Protein AF-A0A2D7U001-F1 (afdb_monomer_lite)

Foldseek 3Di:
DPQLAQVSCVVVVHDGCDDVVVVVVVVVVVVVVVVVVVVVVVVVVVVVVVVVVVVVVVVVVVVVVVVPD

Radius of gyration: 25.93 Å; chains: 1; bounding box: 45×14×75 Å

pLDDT: mean 82.69, std 13.27, range [49.16, 96.31]

Secondary structure (DSSP, 8-state):
----SHHHHHHHTPPPSSTHHHHHHHHHHHHHHHHHHHHHHHHHHHHHHHHHHHHHHHHHHHHHHTT--

Sequence (69 aa):
DRLEGLKENVIVGRLIPAGTGSVINKMRRVATERDTLIAANRKAEAATRALQDETDSFASEDAEAASEA

Structure (mmCIF, N/CA/C/O backbone):
data_AF-A0A2D7U001-F1
#
_entry.id   AF-A0A2D7U001-F1
#
loop_
_atom_site.group_PDB
_atom_site.id
_atom_site.type_symbol
_atom_site.label_atom_id
_atom_site.label_alt_id
_atom_site.label_comp_id
_atom_site.label_asym_id
_atom_site.label_entity_id
_atom_site.label_seq_id
_atom_site.pdbx_PDB_ins_code
_atom_site.Cartn_x
_atom_site.Cartn_y
_atom_site.Cartn_z
_atom_site.occupancy
_atom_site.B_iso_or_equiv
_atom_site.auth_seq_id
_atom_site.auth_comp_id
_atom_site.auth_asym_id
_atom_site.auth_atom_id
_atom_site.pdbx_PDB_model_num
ATOM 1 N N . ASP A 1 1 ? -6.827 -0.118 -21.995 1.00 77.12 1 ASP A N 1
ATOM 2 C CA . ASP A 1 1 ? -5.756 -1.117 -21.868 1.00 77.12 1 ASP A CA 1
ATOM 3 C C . ASP A 1 1 ? -5.209 -1.094 -20.447 1.00 77.12 1 ASP A C 1
ATOM 5 O O . ASP A 1 1 ? -5.182 -0.014 -19.860 1.00 77.12 1 ASP A O 1
ATOM 9 N N . ARG A 1 2 ? -4.849 -2.245 -19.870 1.00 79.19 2 ARG A N 1
ATOM 10 C CA . ARG A 1 2 ? -4.364 -2.343 -18.478 1.00 79.19 2 ARG A CA 1
ATOM 11 C C . ARG A 1 2 ? -2.914 -1.868 -18.312 1.00 79.19 2 ARG A C 1
ATOM 13 O O . ARG A 1 2 ? -2.489 -1.680 -17.177 1.00 79.19 2 ARG A O 1
ATOM 20 N N . LEU A 1 3 ? -2.215 -1.576 -19.419 1.00 81.00 3 LEU A N 1
ATOM 21 C CA . LEU A 1 3 ? -0.877 -0.962 -19.451 1.00 81.00 3 LEU A CA 1
ATOM 22 C C . LEU A 1 3 ? 0.104 -1.712 -18.543 1.00 81.00 3 LEU A C 1
ATOM 24 O O . LEU A 1 3 ? 0.781 -1.137 -17.691 1.00 81.00 3 LEU A O 1
ATOM 28 N N . GLU A 1 4 ? 0.132 -3.029 -18.705 1.00 82.50 4 GLU A N 1
ATOM 29 C CA . GLU A 1 4 ? 0.967 -3.933 -17.915 1.00 82.50 4 GLU A CA 1
ATOM 30 C C . GLU A 1 4 ? 2.361 -4.082 -18.551 1.00 82.50 4 GLU A C 1
ATOM 32 O O . GLU A 1 4 ? 3.324 -4.459 -17.880 1.00 82.50 4 GLU A O 1
ATOM 37 N N . GLY A 1 5 ? 2.500 -3.731 -19.836 1.00 87.06 5 GLY A N 1
ATOM 38 C CA . GLY A 1 5 ? 3.737 -3.856 -20.592 1.00 87.06 5 GLY A CA 1
ATOM 39 C C . GLY A 1 5 ? 4.719 -2.696 -20.406 1.00 87.06 5 GLY A C 1
ATOM 40 O O . GLY A 1 5 ? 4.359 -1.554 -20.114 1.00 87.06 5 GLY A O 1
ATOM 41 N N . LEU A 1 6 ? 6.004 -2.972 -20.658 1.00 90.62 6 LEU A N 1
ATOM 42 C CA . LEU A 1 6 ? 7.053 -1.946 -20.688 1.00 90.62 6 LEU A CA 1
ATOM 43 C C . LEU A 1 6 ? 6.753 -0.885 -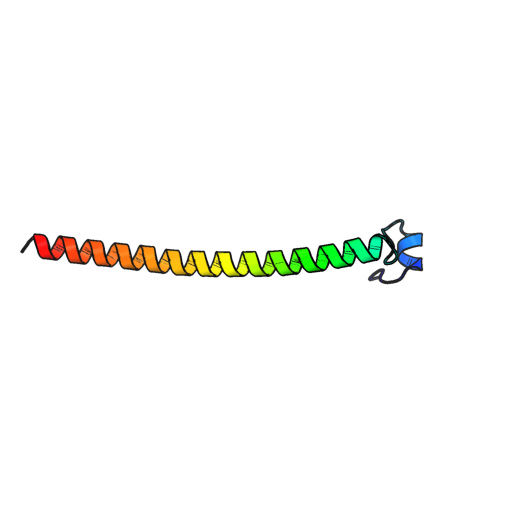21.757 1.00 90.62 6 LEU A C 1
ATOM 45 O O . LEU A 1 6 ? 6.715 0.306 -21.465 1.00 90.62 6 LEU A O 1
ATOM 49 N N . LYS A 1 7 ? 6.515 -1.334 -22.994 1.00 92.38 7 LYS A N 1
ATOM 50 C CA . LYS A 1 7 ? 6.349 -0.470 -24.168 1.00 92.38 7 LYS A CA 1
ATOM 51 C C . LYS A 1 7 ? 5.179 0.494 -24.005 1.00 92.38 7 LYS A C 1
ATOM 53 O O . LYS A 1 7 ? 5.305 1.678 -24.286 1.00 92.38 7 LYS A O 1
ATOM 58 N N . GLU A 1 8 ? 4.060 -0.021 -23.516 1.00 92.06 8 GLU A N 1
ATOM 59 C CA . GLU A 1 8 ? 2.827 0.739 -23.354 1.00 92.06 8 GLU A CA 1
ATOM 60 C C . GLU A 1 8 ? 3.000 1.845 -22.304 1.00 92.06 8 GLU A C 1
ATOM 62 O O . GLU A 1 8 ? 2.602 2.984 -22.530 1.00 92.06 8 GLU A O 1
ATOM 67 N N . ASN A 1 9 ? 3.683 1.545 -21.193 1.00 90.12 9 ASN A N 1
ATOM 68 C CA . ASN A 1 9 ? 3.989 2.540 -20.167 1.00 90.12 9 ASN A CA 1
ATOM 69 C C . ASN A 1 9 ? 4.980 3.607 -20.650 1.00 90.12 9 ASN A C 1
ATOM 71 O O . ASN A 1 9 ? 4.800 4.779 -20.317 1.00 90.12 9 ASN A O 1
ATOM 75 N N . VAL A 1 10 ? 5.970 3.231 -21.473 1.00 93.56 10 VAL A N 1
ATOM 76 C CA . VAL A 1 10 ? 6.910 4.188 -22.089 1.00 93.56 10 VAL A CA 1
ATOM 77 C C . VAL A 1 10 ? 6.174 5.164 -23.003 1.00 93.56 10 VAL A C 1
ATOM 79 O O . VAL A 1 10 ? 6.401 6.365 -22.910 1.00 93.56 10 VAL A O 1
ATOM 82 N N . ILE A 1 11 ? 5.269 4.668 -23.851 1.00 92.38 11 ILE A N 1
ATOM 83 C CA . ILE A 1 11 ? 4.521 5.505 -24.804 1.00 92.38 11 ILE A CA 1
ATOM 84 C C . ILE A 1 11 ? 3.667 6.552 -24.074 1.00 92.38 11 ILE A C 1
ATOM 86 O O . ILE A 1 11 ? 3.527 7.676 -24.544 1.00 92.38 11 ILE A O 1
ATOM 90 N N . VAL A 1 12 ? 3.114 6.194 -22.915 1.00 91.00 12 VAL A N 1
ATOM 91 C CA . VAL A 1 12 ? 2.187 7.044 -22.152 1.00 91.00 12 VAL A CA 1
ATOM 92 C C . VAL A 1 12 ? 2.909 7.878 -21.074 1.00 91.00 12 VAL A C 1
ATOM 94 O O . VAL A 1 12 ? 2.275 8.664 -20.374 1.00 91.00 12 VAL A O 1
ATOM 97 N N . GLY A 1 13 ? 4.232 7.736 -20.925 1.00 90.19 13 GLY A N 1
ATOM 98 C CA . GLY A 1 13 ? 5.037 8.516 -19.975 1.00 90.19 13 GLY A CA 1
ATOM 99 C C . GLY A 1 13 ? 4.826 8.144 -18.503 1.00 90.19 13 GLY A C 1
ATOM 100 O O . GLY A 1 13 ? 5.075 8.957 -17.614 1.00 90.19 13 GLY A O 1
ATOM 101 N N . ARG A 1 14 ? 4.347 6.927 -18.222 1.00 90.00 14 ARG A N 1
ATOM 102 C CA . ARG A 1 14 ? 4.186 6.417 -16.852 1.00 90.00 14 ARG A CA 1
ATOM 103 C C . ARG A 1 14 ? 5.413 5.629 -16.422 1.00 90.00 14 ARG A C 1
ATOM 105 O O . ARG A 1 14 ? 6.219 5.190 -17.239 1.00 90.00 14 ARG A O 1
ATOM 112 N N . LEU A 1 15 ? 5.536 5.417 -15.113 1.00 90.12 15 LEU A N 1
ATOM 113 C CA . LEU A 1 15 ? 6.626 4.625 -14.560 1.00 90.12 15 LEU A CA 1
ATOM 114 C C . LEU A 1 15 ? 6.563 3.186 -15.088 1.00 90.12 15 LEU A C 1
ATOM 116 O O . LEU A 1 15 ? 5.588 2.469 -14.872 1.00 90.12 15 LEU A O 1
ATOM 120 N N . ILE A 1 16 ? 7.629 2.772 -15.764 1.00 91.19 16 ILE A N 1
ATOM 121 C CA . ILE A 1 16 ? 7.765 1.435 -16.339 1.00 91.19 16 ILE A CA 1
ATOM 122 C C . ILE A 1 16 ? 7.921 0.358 -15.255 1.00 91.19 16 ILE A C 1
ATOM 124 O O . ILE A 1 16 ? 8.528 0.621 -14.219 1.00 91.19 16 ILE A O 1
ATOM 128 N N . PRO A 1 17 ? 7.468 -0.887 -15.480 1.00 88.94 17 PRO A N 1
ATOM 129 C CA . PRO A 1 17 ? 7.573 -1.979 -14.509 1.00 88.94 17 PRO A CA 1
ATOM 130 C C . PRO A 1 17 ? 8.983 -2.602 -14.429 1.00 88.94 17 PRO A C 1
ATOM 132 O O . PRO A 1 17 ? 9.116 -3.802 -14.199 1.00 88.94 17 PRO A O 1
ATOM 135 N N . ALA A 1 18 ? 10.042 -1.805 -14.595 1.00 90.62 18 ALA A N 1
ATOM 136 C CA . ALA A 1 18 ? 11.441 -2.236 -14.555 1.00 90.62 18 ALA A CA 1
ATOM 137 C C . ALA A 1 18 ? 12.272 -1.351 -13.607 1.00 90.62 18 ALA A C 1
ATOM 139 O O . ALA A 1 18 ? 11.933 -0.188 -13.372 1.00 90.62 18 ALA A O 1
ATOM 140 N N . GLY A 1 19 ? 13.362 -1.898 -13.056 1.00 91.81 19 GLY A N 1
ATOM 141 C CA . GLY A 1 19 ? 14.272 -1.176 -12.157 1.00 91.81 19 GLY A CA 1
ATOM 142 C C . GLY A 1 19 ? 13.539 -0.561 -10.959 1.00 91.81 19 GLY A C 1
ATOM 143 O O . GLY A 1 19 ? 12.869 -1.267 -10.201 1.00 91.81 19 GLY A O 1
ATOM 144 N N . THR A 1 20 ? 13.618 0.766 -10.817 1.00 91.69 20 THR A N 1
ATOM 145 C CA . THR A 1 20 ? 12.934 1.530 -9.760 1.00 91.69 20 THR A CA 1
ATOM 146 C C . THR A 1 20 ? 11.421 1.317 -9.771 1.00 91.69 20 THR A C 1
ATOM 148 O O . THR A 1 20 ? 10.814 1.197 -8.709 1.00 91.69 20 THR A O 1
ATOM 151 N N . GLY A 1 21 ? 10.793 1.191 -10.943 1.00 91.31 21 GLY A N 1
ATOM 152 C CA . GLY A 1 21 ? 9.350 0.968 -11.018 1.00 91.31 21 GLY A CA 1
ATOM 153 C C . GLY A 1 21 ? 8.913 -0.387 -10.469 1.00 91.31 21 GLY A C 1
ATOM 154 O O . GLY A 1 21 ? 7.890 -0.473 -9.790 1.00 91.31 21 GLY A O 1
ATOM 155 N N . SER A 1 22 ? 9.727 -1.434 -10.634 1.00 91.31 22 SER A N 1
ATOM 156 C CA . SER A 1 22 ? 9.475 -2.726 -9.985 1.00 91.31 22 SER A CA 1
ATOM 157 C C . SER A 1 22 ? 9.609 -2.631 -8.461 1.00 91.31 22 SER A C 1
ATOM 159 O O . SER A 1 22 ? 8.832 -3.256 -7.741 1.00 91.31 22 SER A O 1
ATOM 161 N N . VAL A 1 23 ? 10.573 -1.852 -7.957 1.00 95.12 23 VAL A N 1
ATOM 162 C CA . VAL A 1 23 ? 10.771 -1.634 -6.512 1.00 95.12 23 VAL A CA 1
ATOM 163 C C . VAL A 1 23 ? 9.585 -0.885 -5.910 1.00 95.12 23 VAL A C 1
ATOM 165 O O . VAL A 1 23 ? 9.017 -1.342 -4.920 1.00 95.12 23 VAL A O 1
ATOM 168 N N . ILE A 1 24 ? 9.146 0.201 -6.546 1.00 94.56 24 ILE A N 1
ATOM 169 C CA . ILE A 1 24 ? 7.968 0.964 -6.117 1.00 94.56 24 ILE A CA 1
ATOM 170 C C . ILE A 1 24 ? 6.711 0.090 -6.138 1.00 94.56 24 ILE A C 1
ATOM 172 O O . ILE A 1 24 ? 5.924 0.129 -5.195 1.00 94.56 24 ILE A O 1
ATOM 176 N N . ASN A 1 25 ? 6.534 -0.752 -7.159 1.00 92.19 25 ASN A N 1
ATOM 177 C CA . ASN A 1 25 ? 5.397 -1.671 -7.215 1.00 92.19 25 ASN A CA 1
ATOM 178 C C . ASN A 1 25 ? 5.424 -2.700 -6.073 1.00 92.19 25 ASN A C 1
ATOM 180 O O . ASN A 1 25 ? 4.390 -2.952 -5.454 1.00 92.19 25 ASN A O 1
ATOM 184 N N . LYS A 1 26 ? 6.599 -3.257 -5.746 1.00 93.50 26 LYS A N 1
ATOM 185 C CA . LYS A 1 26 ? 6.762 -4.156 -4.591 1.00 93.50 26 LYS A CA 1
ATOM 186 C C . LYS A 1 26 ? 6.448 -3.440 -3.278 1.00 93.50 26 LYS A C 1
ATOM 188 O O . LYS A 1 26 ? 5.713 -3.983 -2.459 1.00 93.50 26 LYS A O 1
ATOM 193 N N . MET A 1 27 ? 6.959 -2.224 -3.098 1.00 95.50 27 MET A N 1
ATOM 194 C CA . MET A 1 27 ? 6.709 -1.421 -1.901 1.00 95.50 27 MET A CA 1
ATOM 195 C C . MET A 1 27 ? 5.224 -1.084 -1.748 1.00 95.50 27 MET A C 1
ATOM 197 O O . MET A 1 27 ? 4.676 -1.262 -0.665 1.00 95.50 27 MET A O 1
ATOM 201 N N . ARG A 1 28 ? 4.554 -0.682 -2.836 1.00 94.25 28 ARG A N 1
ATOM 202 C CA . ARG A 1 28 ? 3.112 -0.407 -2.841 1.00 94.25 28 ARG A CA 1
ATOM 203 C C . ARG A 1 28 ? 2.313 -1.634 -2.407 1.00 94.25 28 ARG A C 1
ATOM 205 O O . ARG A 1 28 ? 1.429 -1.501 -1.573 1.00 94.25 28 ARG A O 1
ATOM 212 N N . ARG A 1 29 ? 2.661 -2.826 -2.908 1.00 94.81 29 ARG A N 1
ATOM 213 C CA . ARG A 1 29 ? 2.000 -4.080 -2.514 1.00 94.81 29 ARG A CA 1
ATOM 214 C C . ARG A 1 29 ? 2.122 -4.349 -1.013 1.00 94.81 29 ARG A C 1
ATOM 216 O O . ARG A 1 29 ? 1.119 -4.632 -0.372 1.00 94.81 29 ARG A O 1
ATOM 223 N N . VAL A 1 30 ? 3.330 -4.221 -0.460 1.00 95.50 30 VAL A N 1
ATOM 224 C CA . VAL A 1 30 ? 3.575 -4.434 0.977 1.00 95.50 30 VAL A CA 1
ATOM 225 C C . VAL A 1 30 ? 2.857 -3.388 1.831 1.00 95.50 30 VAL A C 1
ATOM 227 O O . VAL A 1 30 ? 2.332 -3.723 2.888 1.00 95.50 30 VAL A O 1
ATOM 230 N N . ALA A 1 31 ? 2.820 -2.128 1.390 1.00 95.75 31 ALA A N 1
ATOM 231 C CA . ALA A 1 31 ? 2.080 -1.077 2.083 1.00 95.75 31 ALA A CA 1
ATOM 232 C C . ALA A 1 31 ? 0.584 -1.409 2.137 1.00 95.75 31 ALA A C 1
ATOM 234 O O . ALA A 1 31 ? 0.023 -1.463 3.223 1.00 95.75 31 ALA A O 1
ATOM 235 N N . THR A 1 32 ? -0.027 -1.754 0.998 1.00 96.31 32 THR A N 1
ATOM 236 C CA . THR A 1 32 ? -1.443 -2.143 0.947 1.00 96.31 32 THR A CA 1
ATOM 237 C C . THR A 1 32 ? -1.744 -3.341 1.846 1.00 96.31 32 THR A C 1
ATOM 239 O O . THR A 1 32 ? -2.726 -3.318 2.579 1.00 96.31 32 THR A O 1
ATOM 242 N N . GLU A 1 33 ? -0.899 -4.371 1.833 1.00 95.94 33 GLU A N 1
ATOM 243 C CA . GLU A 1 33 ? -1.058 -5.536 2.707 1.00 95.94 33 GLU A CA 1
ATOM 244 C C . GLU A 1 33 ? -1.028 -5.136 4.189 1.00 95.94 33 GLU A C 1
ATOM 246 O O . GLU A 1 33 ? -1.943 -5.463 4.945 1.00 95.94 33 GLU A O 1
ATOM 251 N N . ARG A 1 34 ? -0.037 -4.342 4.604 1.00 95.06 34 ARG A N 1
ATOM 252 C CA . ARG A 1 34 ? 0.050 -3.843 5.984 1.00 95.06 34 ARG A CA 1
ATOM 253 C C . ARG A 1 34 ? -1.141 -2.973 6.363 1.00 95.06 34 ARG A C 1
ATOM 255 O O . ARG A 1 34 ? -1.687 -3.152 7.446 1.00 95.06 34 ARG A O 1
ATOM 262 N N . ASP A 1 35 ? -1.570 -2.086 5.474 1.00 95.00 35 ASP A N 1
ATOM 263 C CA . ASP A 1 35 ? -2.723 -1.218 5.703 1.00 95.00 35 ASP A CA 1
ATOM 264 C C . ASP A 1 35 ? -3.997 -2.044 5.908 1.00 95.00 35 ASP A C 1
ATOM 266 O O . ASP A 1 35 ? -4.793 -1.741 6.797 1.00 95.00 35 ASP A O 1
ATOM 270 N N . THR A 1 36 ? -4.168 -3.134 5.150 1.00 94.88 36 THR A N 1
ATOM 271 C CA . THR A 1 36 ? -5.316 -4.035 5.327 1.00 94.88 36 THR A CA 1
ATOM 272 C C . THR A 1 36 ? -5.295 -4.742 6.682 1.00 94.88 36 THR A C 1
ATOM 274 O O . THR A 1 36 ? -6.332 -4.813 7.341 1.00 94.88 36 THR A O 1
ATOM 277 N N . LEU A 1 37 ? -4.122 -5.192 7.143 1.00 94.94 37 LEU A N 1
ATOM 278 C CA . LEU A 1 37 ? -3.961 -5.829 8.453 1.00 94.94 37 LEU A CA 1
ATOM 279 C C . LEU A 1 37 ? -4.214 -4.842 9.596 1.00 94.94 37 LEU A C 1
ATOM 281 O O . LEU A 1 37 ? -4.932 -5.158 10.541 1.00 94.94 37 LEU A O 1
ATOM 285 N N . ILE A 1 38 ? -3.680 -3.623 9.495 1.00 93.38 38 ILE A N 1
ATOM 286 C CA . ILE A 1 38 ? -3.903 -2.567 10.489 1.00 93.38 38 ILE A CA 1
ATOM 287 C C . ILE A 1 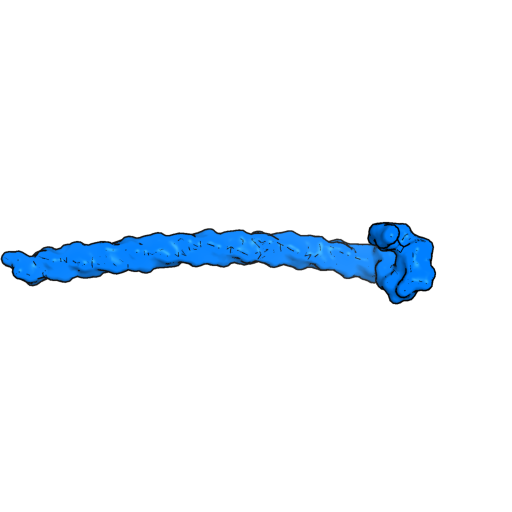38 ? -5.389 -2.204 10.554 1.00 93.38 38 ILE A C 1
ATOM 289 O O . ILE A 1 38 ? -5.946 -2.073 11.642 1.00 93.38 38 ILE A O 1
ATOM 293 N N . ALA A 1 39 ? -6.053 -2.064 9.404 1.00 93.44 39 ALA A N 1
ATOM 294 C CA . ALA A 1 39 ? -7.482 -1.784 9.357 1.00 93.44 39 ALA A CA 1
ATOM 295 C C . ALA A 1 39 ? -8.317 -2.925 9.959 1.00 93.44 39 ALA A C 1
ATOM 297 O O . ALA A 1 39 ? -9.303 -2.655 10.643 1.00 93.44 39 ALA A O 1
ATOM 298 N N . ALA A 1 40 ? -7.929 -4.184 9.734 1.00 91.94 40 ALA A N 1
ATOM 299 C CA . ALA A 1 40 ? -8.583 -5.340 10.339 1.00 91.94 40 ALA A CA 1
ATOM 300 C C . ALA A 1 40 ? -8.418 -5.351 11.867 1.00 91.94 40 ALA A C 1
ATOM 302 O O . ALA A 1 40 ? -9.413 -5.472 12.579 1.00 91.94 40 ALA A O 1
ATOM 303 N N . ASN A 1 41 ? -7.199 -5.130 12.367 1.00 90.94 41 ASN A N 1
ATOM 304 C CA . ASN A 1 41 ? -6.931 -5.059 13.805 1.00 90.94 41 ASN A CA 1
ATOM 305 C C . ASN A 1 41 ? -7.705 -3.923 14.473 1.00 90.94 41 ASN A C 1
ATOM 307 O O . ASN A 1 41 ? -8.373 -4.158 15.469 1.00 90.94 41 ASN A O 1
ATOM 311 N N . ARG A 1 42 ? -7.723 -2.720 13.884 1.00 90.00 42 ARG A N 1
ATOM 312 C CA . ARG A 1 42 ? -8.506 -1.596 14.426 1.00 90.00 42 ARG A CA 1
ATOM 313 C C . ARG A 1 42 ? -9.998 -1.902 14.518 1.00 90.00 42 ARG A C 1
ATOM 315 O O . ARG A 1 42 ? -10.651 -1.466 15.458 1.00 90.00 42 ARG A O 1
ATOM 322 N N . LYS A 1 43 ? -10.553 -2.636 13.547 1.00 87.75 43 LYS A N 1
ATOM 323 C CA . LYS A 1 43 ? -11.957 -3.074 13.600 1.00 87.75 43 LYS A CA 1
ATOM 324 C C . LYS A 1 43 ? -12.189 -4.080 14.723 1.00 87.75 43 LYS A C 1
ATOM 326 O O . LYS A 1 43 ? -13.195 -3.971 15.414 1.00 87.75 43 LYS A O 1
ATOM 331 N N . ALA A 1 44 ? -11.272 -5.029 14.906 1.00 85.75 44 ALA A N 1
ATOM 332 C CA . ALA A 1 44 ? -11.346 -5.997 15.995 1.00 85.75 44 ALA A CA 1
ATOM 333 C C . ALA A 1 44 ? -11.240 -5.307 17.364 1.00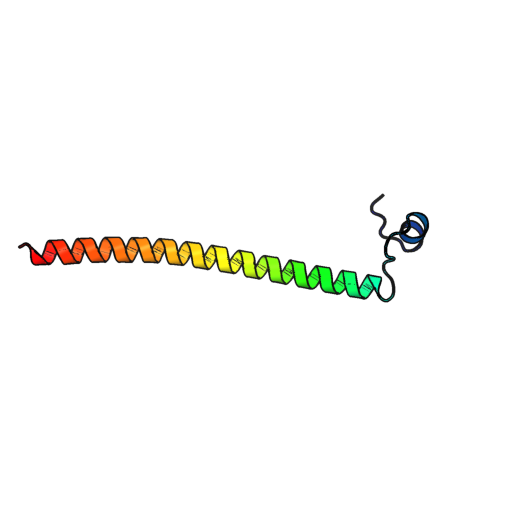 85.75 44 ALA A C 1
ATOM 335 O O . ALA A 1 44 ? -12.080 -5.547 18.221 1.00 85.75 44 ALA A O 1
ATOM 336 N N . GLU A 1 45 ? -10.285 -4.389 17.533 1.00 84.00 45 GLU A N 1
ATOM 337 C CA . GLU A 1 45 ? -10.106 -3.594 18.754 1.00 84.00 45 GLU A CA 1
ATOM 338 C C . GLU A 1 45 ? -11.325 -2.718 19.064 1.00 84.00 45 GLU A C 1
ATOM 340 O O . GLU A 1 45 ? -11.751 -2.626 20.212 1.00 84.00 45 GLU A O 1
ATOM 345 N N . ALA A 1 46 ? -11.923 -2.090 18.047 1.00 83.06 46 ALA A N 1
ATOM 346 C CA . ALA A 1 46 ? -13.147 -1.315 18.221 1.00 83.06 46 ALA A CA 1
ATOM 347 C C . ALA A 1 46 ? -14.323 -2.200 18.664 1.00 83.06 46 ALA A C 1
ATOM 349 O O . ALA A 1 46 ? -15.092 -1.795 19.531 1.00 83.06 46 ALA A O 1
ATOM 350 N N . ALA A 1 47 ? -14.442 -3.413 18.115 1.00 80.00 47 ALA A N 1
ATOM 351 C CA . ALA A 1 47 ? -15.466 -4.368 18.529 1.00 80.00 47 ALA A CA 1
ATOM 352 C C . ALA A 1 47 ? -15.236 -4.867 19.964 1.00 80.00 47 ALA A C 1
ATOM 354 O O . ALA A 1 47 ? -16.178 -4.910 20.749 1.00 80.00 47 ALA A O 1
ATOM 355 N N . THR A 1 48 ? -13.994 -5.191 20.340 1.00 80.69 48 THR A N 1
ATOM 356 C CA . THR A 1 48 ? -13.678 -5.594 21.719 1.00 80.69 48 THR A CA 1
ATOM 357 C C . THR A 1 48 ? -13.895 -4.459 22.704 1.00 80.69 48 THR A C 1
ATOM 359 O O . THR A 1 48 ? -14.395 -4.704 23.792 1.00 80.69 48 THR A O 1
ATOM 362 N N . ARG A 1 49 ? -13.565 -3.220 22.324 1.00 80.06 49 ARG A N 1
ATOM 363 C CA . ARG A 1 49 ? -13.790 -2.051 23.172 1.00 80.06 49 ARG A CA 1
ATOM 364 C C . ARG A 1 49 ? -15.276 -1.772 23.365 1.00 80.06 49 ARG A C 1
ATOM 366 O O . ARG A 1 49 ? -15.676 -1.506 24.482 1.00 80.06 49 ARG A O 1
ATOM 373 N N . ALA A 1 50 ? -16.090 -1.892 22.316 1.00 76.19 50 ALA A N 1
ATOM 374 C CA . ALA A 1 50 ? -17.540 -1.753 22.441 1.00 76.19 50 ALA A CA 1
ATOM 375 C C . ALA A 1 50 ? -18.136 -2.812 23.385 1.00 76.19 50 ALA A C 1
ATOM 377 O O . ALA A 1 50 ? -18.970 -2.485 24.217 1.00 76.19 50 ALA A O 1
ATOM 378 N N . LEU A 1 51 ? -17.658 -4.059 23.302 1.00 75.88 51 LEU A N 1
ATOM 379 C CA . LEU A 1 51 ? -18.062 -5.118 24.231 1.00 75.88 51 LEU A CA 1
ATOM 380 C C . LEU A 1 51 ? -17.602 -4.831 25.667 1.00 75.88 51 LEU A C 1
ATOM 382 O O . LEU A 1 51 ? -18.358 -5.085 26.594 1.00 75.88 51 LEU A O 1
ATOM 386 N N . GLN A 1 52 ? -16.388 -4.303 25.851 1.00 75.56 52 GLN A N 1
ATOM 387 C CA . GLN A 1 52 ? -15.868 -3.922 27.168 1.00 75.56 52 GLN A CA 1
ATOM 388 C C . GLN A 1 52 ? -16.661 -2.769 27.784 1.00 75.56 52 GLN A C 1
ATOM 390 O O . GLN A 1 52 ? -17.055 -2.865 28.941 1.00 75.56 52 GLN A O 1
ATOM 395 N N . ASP A 1 53 ? -16.950 -1.729 26.999 1.00 72.62 53 ASP A N 1
ATOM 396 C CA . ASP A 1 53 ? -17.756 -0.589 27.436 1.00 72.62 53 ASP A CA 1
ATOM 397 C C . ASP A 1 53 ? -19.180 -1.048 27.828 1.00 72.62 53 ASP A C 1
ATOM 399 O O . ASP A 1 53 ? -19.711 -0.593 28.840 1.00 72.62 53 ASP A O 1
ATOM 403 N N . GLU A 1 54 ? -19.787 -2.000 27.099 1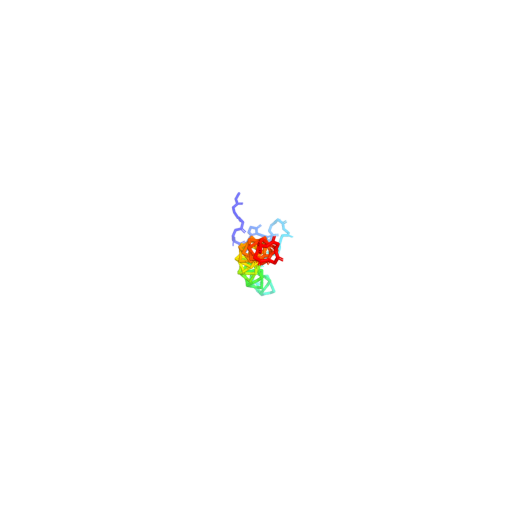.00 72.62 54 GLU A N 1
ATOM 404 C CA . GLU A 1 54 ? -21.077 -2.598 27.490 1.00 72.62 54 GLU A CA 1
ATOM 405 C C . GLU A 1 54 ? -20.979 -3.438 28.773 1.00 72.62 54 GLU A C 1
ATOM 407 O O . GLU A 1 54 ? -21.856 -3.344 29.632 1.00 72.62 54 GLU A O 1
ATOM 412 N N . THR A 1 55 ? -19.919 -4.236 28.943 1.00 71.56 55 THR A N 1
ATOM 413 C CA . THR A 1 55 ? -19.738 -5.049 30.158 1.00 71.56 55 THR A CA 1
ATOM 414 C C . THR A 1 55 ? -19.435 -4.207 31.393 1.00 71.56 55 THR A C 1
ATOM 416 O O . THR A 1 55 ? -19.933 -4.526 32.470 1.00 71.56 55 THR A O 1
ATOM 419 N N . ASP A 1 56 ? -18.665 -3.127 31.246 1.00 70.25 56 ASP A N 1
ATOM 420 C CA . ASP A 1 56 ? -18.344 -2.211 32.342 1.00 70.25 56 ASP A CA 1
ATOM 421 C C . ASP A 1 56 ? -19.579 -1.388 32.745 1.00 70.25 56 ASP A C 1
ATOM 423 O O . ASP A 1 56 ? -19.805 -1.171 33.935 1.00 70.25 56 ASP A O 1
ATOM 427 N N . SER A 1 57 ? -20.428 -1.008 31.779 1.00 69.69 57 SER A N 1
ATOM 428 C CA . SER A 1 57 ? -21.724 -0.370 32.046 1.00 69.69 57 SER A CA 1
ATOM 429 C C . SER A 1 57 ? -22.640 -1.286 32.861 1.00 69.69 57 SER A C 1
ATOM 431 O O . SER A 1 57 ? -23.124 -0.879 33.915 1.00 69.69 57 SER A O 1
ATOM 433 N N . PHE A 1 58 ? -22.818 -2.540 32.435 1.00 61.59 58 PHE A N 1
ATOM 434 C CA . PHE A 1 58 ? -23.658 -3.510 33.149 1.00 61.59 58 PHE A CA 1
ATOM 435 C C . PHE A 1 58 ? -23.121 -3.827 34.557 1.00 61.59 58 PHE A C 1
ATOM 437 O O . PHE A 1 58 ? -23.879 -3.869 35.521 1.00 61.59 58 PHE A O 1
ATOM 444 N N . ALA A 1 59 ? -21.800 -3.986 34.703 1.00 67.50 59 ALA A N 1
ATOM 445 C CA . ALA A 1 59 ? -21.170 -4.250 35.997 1.00 67.50 59 ALA A CA 1
ATOM 446 C C . ALA A 1 59 ? -21.287 -3.065 36.973 1.00 67.50 59 ALA A C 1
ATOM 448 O O . ALA A 1 59 ? -21.356 -3.272 38.186 1.00 67.50 59 ALA A O 1
ATOM 449 N N . SER A 1 60 ? -21.307 -1.832 36.458 1.00 62.66 60 SER A N 1
ATOM 450 C CA . SER A 1 60 ? -21.521 -0.636 37.276 1.00 62.66 60 SER A CA 1
ATOM 451 C C . SER A 1 60 ? -22.967 -0.515 37.771 1.00 62.66 60 SER A C 1
ATOM 453 O O . SER A 1 60 ? -23.176 -0.180 38.935 1.00 62.66 60 SER A O 1
ATOM 455 N N . GLU A 1 61 ? -23.950 -0.897 36.948 1.00 60.00 61 GLU A N 1
ATOM 456 C CA . GLU A 1 61 ? -25.373 -0.901 37.316 1.00 60.00 61 GLU A CA 1
ATOM 457 C C . GLU A 1 61 ? -25.702 -1.992 38.356 1.00 60.00 61 GLU A C 1
ATOM 459 O O . GLU A 1 61 ? -26.423 -1.729 39.322 1.00 60.00 61 GLU A O 1
ATOM 464 N N . ASP A 1 62 ? -25.120 -3.192 38.229 1.00 59.12 62 ASP A N 1
ATOM 465 C CA . ASP A 1 62 ? -25.289 -4.282 39.205 1.00 59.12 62 ASP A CA 1
A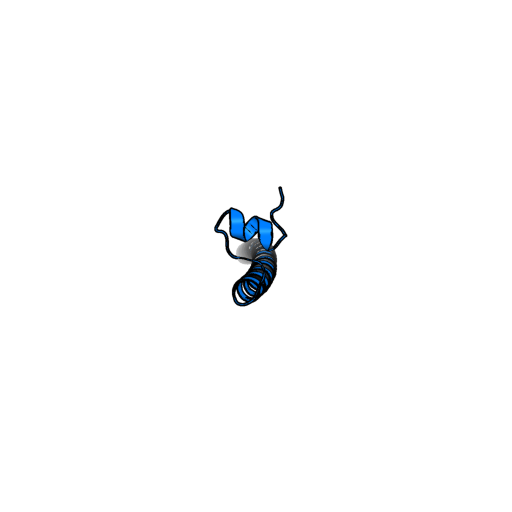TOM 466 C C . ASP A 1 62 ? -24.646 -3.963 40.573 1.00 59.12 62 ASP A C 1
ATOM 468 O O . ASP A 1 62 ? -25.159 -4.362 41.625 1.00 59.12 62 ASP A O 1
ATOM 472 N N . ALA A 1 63 ? -23.524 -3.233 40.589 1.00 59.38 63 ALA A N 1
ATOM 473 C CA . ALA A 1 63 ? -22.839 -2.846 41.823 1.00 59.38 63 ALA A CA 1
ATOM 474 C C . ALA A 1 63 ? -23.581 -1.739 42.592 1.00 59.38 63 ALA A C 1
ATOM 476 O O . ALA A 1 63 ? -23.584 -1.745 43.826 1.00 59.38 63 ALA A O 1
ATOM 477 N N . GLU A 1 64 ? -24.226 -0.810 41.883 1.00 56.81 64 GLU A N 1
ATOM 478 C CA . GLU A 1 64 ? -24.985 0.286 42.491 1.00 56.81 64 GLU A CA 1
ATOM 479 C C . GLU A 1 64 ? -26.300 -0.233 43.111 1.00 56.81 64 GLU A C 1
ATOM 481 O O . GLU A 1 64 ? -26.600 0.091 44.262 1.00 56.81 64 GLU A O 1
ATOM 486 N N . ALA A 1 65 ? -26.988 -1.177 42.451 1.00 58.19 65 ALA A N 1
ATOM 487 C CA . ALA A 1 65 ? -28.202 -1.828 42.967 1.00 58.19 65 ALA A CA 1
ATOM 488 C C . ALA A 1 65 ? -27.975 -2.686 44.232 1.00 58.19 65 ALA A C 1
ATOM 490 O O . ALA A 1 65 ? -28.870 -2.807 45.070 1.00 58.19 65 ALA A O 1
ATOM 491 N N . ALA A 1 66 ? -26.783 -3.269 44.408 1.00 57.47 66 ALA A N 1
ATOM 492 C CA . ALA A 1 66 ? -26.439 -4.055 45.599 1.00 57.47 66 ALA A CA 1
ATOM 493 C C . ALA A 1 66 ? -26.113 -3.197 46.838 1.00 57.47 66 ALA A C 1
ATOM 495 O O . ALA A 1 66 ? -26.056 -3.726 47.948 1.00 57.47 66 ALA A O 1
ATOM 496 N N . SER A 1 67 ? -25.880 -1.891 46.663 1.00 53.72 67 SER A N 1
ATOM 497 C CA . SER A 1 67 ? -25.545 -0.964 47.754 1.00 53.72 67 SER A CA 1
ATOM 498 C C . SER A 1 67 ? -26.758 -0.254 48.372 1.00 53.72 67 SER A C 1
ATOM 500 O O . SER A 1 67 ? -26.630 0.359 49.432 1.00 53.72 67 SER A O 1
ATOM 502 N N . GLU A 1 68 ? -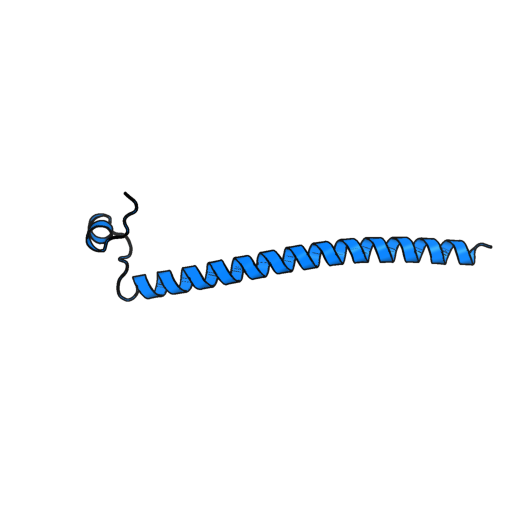27.930 -0.361 47.736 1.00 55.12 68 GLU A N 1
ATOM 503 C CA . GLU A 1 68 ? -29.166 0.339 48.116 1.00 55.12 68 GLU A CA 1
ATOM 504 C C . GLU A 1 68 ? -30.214 -0.557 48.826 1.00 55.12 68 GLU A C 1
ATOM 506 O O . GLU A 1 68 ? -31.307 -0.082 49.138 1.00 55.12 68 GLU A O 1
ATOM 511 N N . ALA A 1 69 ? -29.889 -1.828 49.121 1.00 49.16 69 ALA A N 1
ATOM 512 C CA . ALA A 1 69 ? -30.749 -2.805 49.819 1.00 49.16 69 ALA A CA 1
ATOM 513 C C . ALA A 1 69 ? -30.201 -3.210 51.199 1.00 49.16 69 ALA A C 1
ATOM 515 O O . ALA A 1 69 ? -31.027 -3.360 52.133 1.00 49.16 69 ALA A O 1
#